Protein AF-A0A453GTX9-F1 (afdb_monomer_lite)

Radius of gyration: 28.97 Å; chains: 1; bounding box: 56×24×77 Å

Foldseek 3Di:
DPPPVVVVVVVVVVVVVVVVPPPDDDDDDDDPDDDDDPVCVVVVVVVVVQADPVVRDGDPDPPPPPPDD

Secondary structure (DSSP, 8-state):
--SHHHHHHHHHHHHHHHHHT----------SS----GGGHHHHHHHHHHB-TTT-SB-S---------

Organism: Aegilops tauschii subsp. strangulata (NCBI:txid200361)

Sequence (69 aa):
MTAILPTFIYFFLTKLFFSWLAEGHFGFIKLPVSVYHPSHIAELTKILNMICFSCLQFKNLELRVPSRK

pLDDT: mean 78.55, std 14.41, range [50.69, 95.69]

Structure (mmCIF, N/CA/C/O backbone):
data_AF-A0A453GTX9-F1
#
_entry.id   AF-A0A453GTX9-F1
#
loop_
_atom_site.group_PDB
_atom_site.id
_atom_site.type_symbol
_atom_site.label_atom_id
_atom_site.label_alt_id
_atom_site.label_comp_id
_atom_site.label_asym_id
_atom_site.label_entity_id
_atom_site.label_seq_id
_atom_site.pdbx_PDB_ins_code
_atom_site.Cartn_x
_atom_site.Cartn_y
_atom_site.Cartn_z
_atom_site.occupancy
_atom_site.B_iso_or_equiv
_atom_site.auth_seq_id
_atom_site.auth_comp_id
_atom_site.auth_asym_id
_atom_site.auth_atom_id
_atom_site.pdbx_PDB_model_num
ATOM 1 N N . MET A 1 1 ? 36.858 -7.900 -49.305 1.00 55.22 1 MET A N 1
ATOM 2 C CA . MET A 1 1 ? 36.192 -8.695 -48.243 1.00 55.22 1 MET A CA 1
ATOM 3 C C . MET A 1 1 ? 36.925 -8.676 -46.891 1.00 55.22 1 MET A C 1
ATOM 5 O O . MET A 1 1 ? 36.510 -9.384 -45.989 1.00 55.22 1 MET A O 1
ATOM 9 N N . THR A 1 2 ? 37.964 -7.855 -46.686 1.00 55.34 2 THR A N 1
ATOM 10 C CA . THR A 1 2 ? 38.833 -7.934 -45.489 1.00 55.34 2 THR A CA 1
ATOM 11 C C . THR A 1 2 ? 38.608 -6.835 -44.436 1.00 55.34 2 THR A C 1
ATOM 13 O O . THR A 1 2 ? 39.102 -6.963 -43.325 1.00 55.34 2 THR A O 1
ATOM 16 N N . ALA A 1 3 ? 37.827 -5.784 -44.731 1.00 57.41 3 ALA A N 1
ATOM 17 C CA . ALA A 1 3 ? 37.591 -4.649 -43.816 1.00 57.41 3 ALA A CA 1
ATOM 18 C C . ALA A 1 3 ? 36.286 -4.734 -42.989 1.00 57.41 3 ALA A C 1
ATOM 20 O O . ALA A 1 3 ? 36.042 -3.909 -42.109 1.00 57.41 3 ALA A O 1
ATOM 21 N N . ILE A 1 4 ? 35.442 -5.735 -43.256 1.00 61.78 4 ILE A N 1
ATOM 22 C CA . ILE A 1 4 ? 34.122 -5.896 -42.616 1.00 61.78 4 ILE A CA 1
ATOM 23 C C . ILE A 1 4 ? 34.258 -6.541 -41.227 1.00 61.78 4 ILE A C 1
ATOM 25 O O . ILE A 1 4 ? 33.542 -6.199 -40.295 1.00 61.78 4 ILE A O 1
ATOM 29 N N . LEU A 1 5 ? 35.223 -7.449 -41.065 1.00 59.09 5 LEU A N 1
ATOM 30 C CA . LEU A 1 5 ? 35.461 -8.155 -39.809 1.00 59.09 5 LEU A CA 1
ATOM 31 C C . LEU A 1 5 ? 35.948 -7.237 -38.664 1.00 59.09 5 LEU A C 1
ATOM 33 O O . LEU A 1 5 ? 35.366 -7.312 -37.582 1.00 59.09 5 LEU A O 1
ATOM 37 N N . PRO A 1 6 ? 36.936 -6.330 -38.855 1.00 68.00 6 PRO A N 1
ATOM 38 C CA . PRO A 1 6 ? 37.383 -5.453 -37.773 1.00 68.00 6 PRO A CA 1
ATOM 39 C C . PRO A 1 6 ? 36.326 -4.418 -37.381 1.00 68.00 6 PRO A C 1
ATOM 41 O O . PRO A 1 6 ? 36.195 -4.119 -36.202 1.00 68.00 6 PRO A O 1
ATOM 44 N N . THR A 1 7 ? 35.529 -3.917 -38.330 1.00 68.25 7 THR A N 1
ATOM 45 C CA . THR A 1 7 ? 34.436 -2.973 -38.043 1.00 68.25 7 THR A CA 1
ATOM 46 C C . THR A 1 7 ? 33.292 -3.637 -37.277 1.00 68.25 7 THR A C 1
ATOM 48 O O . THR A 1 7 ? 32.780 -3.049 -36.326 1.00 68.25 7 THR A O 1
ATOM 51 N N . PHE A 1 8 ? 32.941 -4.882 -37.613 1.00 71.56 8 PHE A N 1
ATOM 52 C CA . PHE A 1 8 ? 31.922 -5.647 -36.888 1.00 71.56 8 PHE A CA 1
ATOM 53 C C . PHE A 1 8 ? 32.348 -5.964 -35.447 1.00 71.56 8 PHE A C 1
ATOM 55 O O . PHE A 1 8 ? 31.557 -5.814 -34.517 1.00 71.56 8 PHE A O 1
ATOM 62 N N . ILE A 1 9 ? 33.618 -6.333 -35.251 1.00 74.44 9 ILE A N 1
ATOM 63 C CA . ILE A 1 9 ? 34.195 -6.596 -33.925 1.00 74.44 9 ILE A CA 1
ATOM 64 C C . ILE A 1 9 ? 34.261 -5.308 -33.093 1.00 7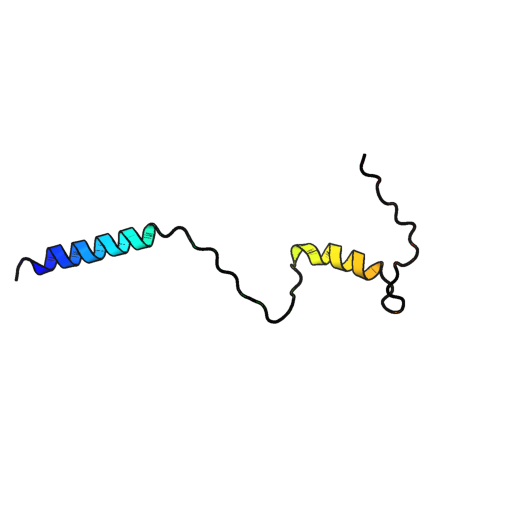4.44 9 ILE A C 1
ATOM 66 O O . ILE A 1 9 ? 33.845 -5.310 -31.936 1.00 74.44 9 ILE A O 1
ATOM 70 N N . TYR A 1 10 ? 34.709 -4.189 -33.673 1.00 71.88 10 TYR A N 1
ATOM 71 C CA . TYR A 1 10 ? 34.764 -2.903 -32.968 1.00 71.88 10 TYR A CA 1
ATOM 72 C C . TYR A 1 10 ? 33.372 -2.406 -32.566 1.00 71.88 10 TYR A C 1
ATOM 74 O O . TYR A 1 10 ? 33.184 -1.894 -31.462 1.00 71.88 10 TYR A O 1
ATOM 82 N N . PHE A 1 11 ? 32.378 -2.592 -33.437 1.00 73.94 11 PHE A N 1
ATOM 83 C CA . PHE A 1 11 ? 30.988 -2.258 -33.147 1.00 73.94 11 PHE A CA 1
ATOM 84 C C . PHE A 1 11 ? 30.435 -3.106 -31.996 1.00 73.94 11 PHE A C 1
ATOM 86 O O . PHE A 1 11 ? 29.822 -2.571 -31.076 1.00 73.94 11 PHE A O 1
ATOM 93 N N . PHE A 1 12 ? 30.701 -4.416 -31.993 1.00 73.38 12 PHE A N 1
ATOM 94 C CA . PHE A 1 12 ? 30.280 -5.295 -30.901 1.00 73.38 12 PHE A CA 1
ATOM 95 C C . PHE A 1 12 ? 30.950 -4.934 -29.571 1.00 73.38 12 PHE A C 1
ATOM 97 O O . PHE A 1 12 ? 30.268 -4.838 -28.552 1.00 73.38 12 PHE A O 1
ATOM 104 N N . LEU A 1 13 ? 32.262 -4.682 -29.578 1.00 70.31 13 LEU A N 1
ATOM 105 C CA . LEU A 1 13 ? 33.027 -4.355 -28.373 1.00 70.31 13 LEU A CA 1
ATOM 106 C C . LEU A 1 13 ? 32.639 -2.995 -27.783 1.00 70.31 13 LEU A C 1
ATOM 108 O O . LEU A 1 13 ? 32.457 -2.891 -26.574 1.00 70.31 13 LEU A O 1
ATOM 112 N N . THR A 1 14 ? 32.443 -1.969 -28.614 1.00 68.50 14 THR A N 1
ATOM 113 C CA . THR A 1 14 ? 32.015 -0.642 -28.136 1.00 68.50 14 THR A CA 1
ATOM 114 C C . THR A 1 14 ? 30.592 -0.658 -27.577 1.00 68.50 14 THR A C 1
ATOM 116 O O . THR A 1 14 ? 30.337 -0.017 -26.558 1.00 68.50 14 THR A O 1
ATOM 119 N N . LYS A 1 15 ? 29.676 -1.438 -28.168 1.00 68.25 15 LYS A N 1
ATOM 120 C CA . LYS A 1 15 ? 28.292 -1.574 -27.683 1.00 68.25 15 LYS A CA 1
ATOM 121 C C . LYS A 1 15 ? 28.188 -2.397 -26.391 1.00 68.25 15 LYS A C 1
ATOM 123 O O . LYS A 1 15 ? 27.420 -2.032 -25.503 1.00 68.25 15 LYS A O 1
ATOM 128 N N . LEU A 1 16 ? 28.972 -3.473 -26.263 1.00 67.44 16 LEU A N 1
ATOM 129 C CA . LEU A 1 16 ? 29.077 -4.265 -25.028 1.00 67.44 16 LEU A CA 1
ATOM 130 C C . LEU A 1 16 ? 29.718 -3.461 -23.890 1.00 67.44 16 LEU A C 1
ATOM 132 O O . LEU A 1 16 ? 29.227 -3.509 -22.766 1.00 67.44 16 LEU A O 1
ATOM 136 N N . PHE A 1 17 ? 30.758 -2.677 -24.185 1.00 64.44 17 PHE A N 1
ATOM 137 C CA . PHE A 1 17 ? 31.408 -1.812 -23.201 1.00 64.44 17 PHE A CA 1
ATOM 138 C C . PHE A 1 17 ? 30.468 -0.703 -22.700 1.00 64.44 17 PHE A C 1
ATOM 140 O O . PHE A 1 17 ? 30.351 -0.494 -21.496 1.00 64.44 17 PHE A O 1
ATOM 147 N N . PHE A 1 18 ? 29.716 -0.054 -23.598 1.00 60.31 18 PHE A N 1
ATOM 148 C CA . PHE A 1 18 ? 28.726 0.958 -23.207 1.00 60.31 18 PHE A CA 1
ATOM 149 C C . PHE A 1 18 ? 27.548 0.382 -22.413 1.00 60.31 18 PHE A C 1
ATOM 151 O O . PHE A 1 18 ? 27.040 1.047 -21.516 1.00 60.31 18 PHE A O 1
ATOM 158 N N . SER A 1 19 ? 27.128 -0.854 -22.698 1.00 67.00 19 SER A N 1
ATOM 159 C CA . SER A 1 19 ? 26.083 -1.520 -21.911 1.00 67.00 19 SER A CA 1
ATOM 160 C C . SER A 1 19 ? 26.532 -1.848 -20.484 1.00 67.00 19 SER A C 1
ATOM 162 O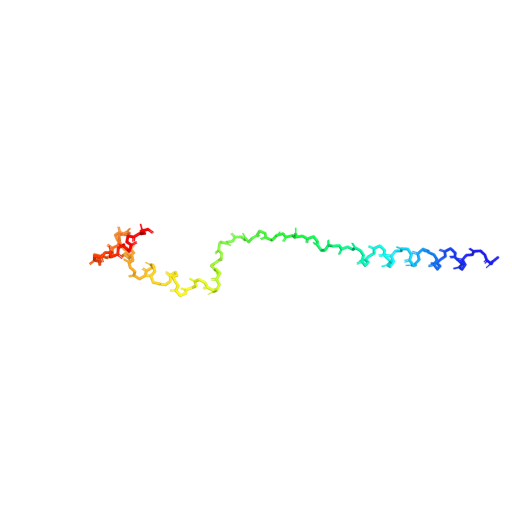 O . SER A 1 19 ? 25.682 -1.944 -19.602 1.00 67.00 19 SER A O 1
ATOM 164 N N . TRP A 1 20 ? 27.833 -2.046 -20.250 1.00 63.88 20 TRP A N 1
ATOM 165 C CA . TRP A 1 20 ? 28.378 -2.362 -18.926 1.00 63.88 20 TRP A CA 1
ATOM 166 C C . TRP A 1 20 ? 28.526 -1.122 -18.029 1.00 63.88 20 TRP A C 1
ATOM 168 O O . TRP A 1 20 ? 28.482 -1.236 -16.810 1.00 63.88 20 TRP A O 1
ATOM 178 N N . LEU A 1 21 ? 28.629 0.067 -18.630 1.00 71.88 21 LEU A N 1
ATOM 179 C CA . LEU A 1 21 ? 28.725 1.360 -17.941 1.00 71.88 21 LEU A CA 1
ATOM 180 C C . LEU A 1 21 ? 27.371 1.966 -17.538 1.00 71.88 21 LEU A C 1
ATOM 182 O O . LEU A 1 21 ? 27.333 3.083 -17.026 1.00 71.88 21 LEU A O 1
ATOM 186 N N . ALA A 1 22 ? 26.256 1.269 -17.772 1.00 78.12 22 ALA A N 1
ATOM 187 C CA . ALA A 1 22 ? 24.943 1.767 -17.387 1.00 78.12 22 ALA A CA 1
ATOM 188 C C . ALA A 1 22 ? 24.754 1.651 -15.866 1.00 78.12 22 ALA A C 1
ATOM 190 O O . ALA A 1 22 ? 24.332 0.617 -15.346 1.00 78.12 22 ALA A O 1
ATOM 191 N N . GLU A 1 23 ? 25.058 2.736 -15.156 1.00 78.50 23 GLU A N 1
ATOM 192 C CA . GLU A 1 23 ? 24.672 2.914 -13.760 1.00 78.50 23 GLU A CA 1
ATOM 193 C C . GLU A 1 23 ? 23.141 2.896 -13.689 1.00 78.50 23 GLU A C 1
ATOM 195 O O . GLU A 1 23 ? 22.464 3.721 -14.303 1.00 78.50 23 GLU A O 1
ATOM 200 N N . GLY A 1 24 ? 22.587 1.875 -13.030 1.00 80.81 24 GLY A N 1
ATOM 201 C CA . GLY A 1 24 ? 21.156 1.586 -13.056 1.00 80.81 24 GLY A CA 1
ATOM 202 C C . GLY A 1 24 ? 20.296 2.819 -12.770 1.00 80.81 24 GLY A C 1
ATOM 203 O O . GLY A 1 24 ? 20.479 3.508 -11.769 1.00 80.81 24 GLY A O 1
ATOM 204 N N . HIS A 1 25 ? 19.326 3.086 -13.643 1.00 82.00 25 HIS A N 1
ATOM 205 C CA . HIS A 1 25 ? 18.388 4.184 -13.446 1.00 82.00 25 HIS A CA 1
ATOM 206 C C . HIS A 1 25 ? 17.263 3.778 -12.493 1.00 82.00 25 HIS A C 1
ATOM 208 O O . HIS A 1 25 ? 16.619 2.741 -12.666 1.00 82.00 25 HIS A O 1
ATOM 214 N N . PHE A 1 26 ? 16.978 4.635 -11.513 1.00 88.12 26 PHE A N 1
ATOM 215 C CA . PHE A 1 26 ? 15.807 4.479 -10.659 1.00 88.12 26 PHE A CA 1
ATOM 216 C C . PHE A 1 26 ? 14.533 4.769 -11.457 1.00 88.12 26 PHE A C 1
ATOM 218 O O . PHE A 1 26 ? 14.282 5.899 -11.871 1.00 88.12 26 PHE A O 1
ATOM 225 N N . GLY A 1 27 ? 13.721 3.734 -11.654 1.00 84.81 27 GLY A N 1
ATOM 226 C CA . GLY A 1 27 ? 12.329 3.859 -12.074 1.00 84.81 27 GLY A CA 1
ATOM 227 C C . GLY A 1 27 ? 11.39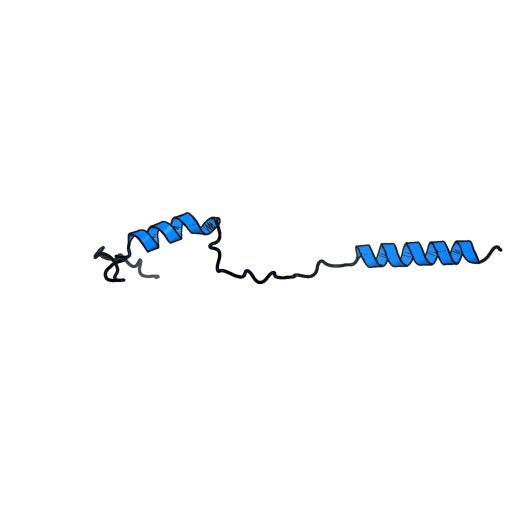3 3.710 -10.877 1.00 84.81 27 GLY A C 1
ATOM 228 O O . GLY A 1 27 ? 11.738 3.069 -9.884 1.00 84.81 27 GLY A O 1
ATOM 229 N N . PHE A 1 28 ? 10.187 4.265 -10.971 1.00 90.81 28 PHE A N 1
ATOM 230 C CA . PHE 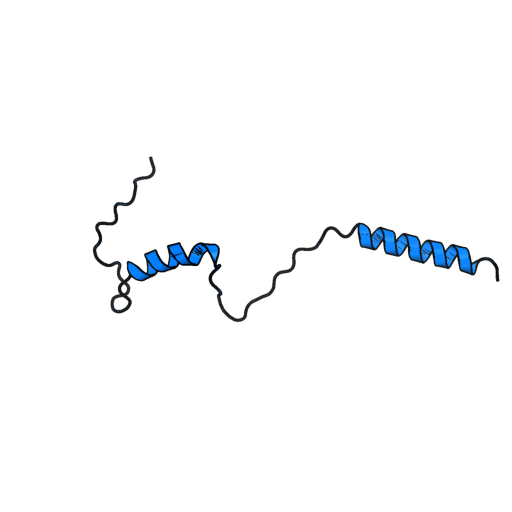A 1 28 ? 9.115 3.981 -10.022 1.00 90.81 28 PHE A CA 1
ATOM 231 C C . PHE A 1 28 ? 7.869 3.516 -10.767 1.00 90.81 28 PHE A C 1
ATOM 233 O O . PHE A 1 28 ? 7.589 3.947 -11.885 1.00 90.81 28 PHE A O 1
ATOM 240 N N . ILE A 1 29 ? 7.111 2.629 -10.130 1.00 92.25 29 ILE A N 1
ATOM 241 C CA . ILE A 1 29 ? 5.827 2.155 -10.638 1.00 92.25 29 ILE A CA 1
ATOM 242 C C . ILE A 1 29 ? 4.740 2.848 -9.830 1.00 92.25 29 ILE A C 1
ATOM 244 O O . ILE A 1 29 ? 4.749 2.817 -8.598 1.00 92.25 29 ILE A O 1
ATOM 248 N N . LYS A 1 30 ? 3.786 3.475 -10.520 1.00 92.69 30 LYS A N 1
ATOM 249 C CA . LYS A 1 30 ? 2.599 4.024 -9.870 1.00 92.69 30 LYS A CA 1
ATOM 250 C C . LYS A 1 30 ? 1.616 2.889 -9.610 1.00 92.69 30 LYS A C 1
ATOM 252 O O . LYS A 1 30 ? 1.045 2.332 -10.543 1.00 92.69 30 LYS A O 1
ATOM 257 N N . LEU A 1 31 ? 1.421 2.557 -8.342 1.00 94.69 31 LEU A N 1
ATOM 258 C CA . LEU A 1 31 ? 0.390 1.608 -7.942 1.00 94.69 31 LEU A CA 1
ATOM 259 C C . LEU A 1 31 ? -0.992 2.272 -8.072 1.00 94.69 31 LEU A C 1
ATOM 261 O O . LEU A 1 31 ? -1.130 3.454 -7.744 1.00 94.69 31 LEU A O 1
ATOM 265 N N . PRO A 1 32 ? -2.025 1.541 -8.528 1.00 94.75 32 PRO A N 1
ATOM 266 C CA . PRO A 1 32 ? -3.389 2.070 -8.596 1.00 94.75 32 PRO A CA 1
ATOM 267 C C . PRO A 1 32 ? -3.997 2.299 -7.202 1.00 94.75 32 PRO A C 1
ATOM 269 O O . PRO A 1 32 ? -4.988 3.013 -7.079 1.00 94.75 32 PRO A O 1
ATOM 272 N N . VAL A 1 33 ? -3.404 1.707 -6.160 1.00 95.56 33 VAL A N 1
ATOM 273 C CA . VAL A 1 33 ? -3.836 1.789 -4.761 1.00 95.56 33 VAL A CA 1
ATOM 274 C C . VAL A 1 33 ? -2.637 1.979 -3.833 1.00 95.56 33 VAL A C 1
ATOM 276 O O . VAL A 1 33 ? -1.518 1.579 -4.161 1.00 95.56 33 VAL A O 1
ATOM 279 N N . SER A 1 34 ? -2.866 2.571 -2.660 1.00 92.06 34 SER A N 1
ATOM 280 C CA . SER A 1 34 ? -1.852 2.641 -1.610 1.00 92.06 34 SER A CA 1
ATOM 281 C C . SER A 1 34 ? -1.639 1.259 -0.989 1.00 92.06 34 SER A C 1
ATOM 283 O O . SER A 1 34 ? -2.585 0.579 -0.597 1.00 92.06 34 SER A O 1
ATOM 285 N N . VAL A 1 35 ? -0.378 0.838 -0.893 1.00 93.81 35 VAL A N 1
ATOM 286 C CA . VAL A 1 35 ? 0.017 -0.434 -0.277 1.00 93.81 35 VAL A CA 1
ATOM 287 C C . VAL A 1 35 ? 0.887 -0.127 0.934 1.00 93.81 35 VAL A C 1
ATOM 289 O O . VAL A 1 35 ? 1.870 0.606 0.828 1.00 93.81 35 VAL A O 1
ATOM 292 N N . TYR A 1 36 ? 0.526 -0.677 2.093 1.00 93.75 36 TYR A N 1
ATOM 293 C CA . TYR A 1 36 ? 1.351 -0.565 3.292 1.00 93.75 36 TYR A CA 1
ATOM 294 C C . TYR A 1 36 ? 2.593 -1.444 3.171 1.00 93.75 36 TYR A C 1
ATOM 296 O O . TYR A 1 36 ? 2.521 -2.597 2.748 1.00 93.75 36 TYR A O 1
ATOM 304 N N . HIS A 1 37 ? 3.739 -0.907 3.581 1.00 93.62 37 HIS A N 1
ATOM 305 C CA . HIS A 1 37 ? 4.986 -1.654 3.552 1.00 93.62 37 HIS A CA 1
ATOM 306 C C . HIS A 1 37 ? 5.002 -2.736 4.652 1.00 93.62 37 HIS A C 1
ATOM 308 O O . HIS A 1 37 ? 4.738 -2.406 5.815 1.00 93.62 37 HIS A O 1
ATOM 314 N N . PRO A 1 38 ? 5.369 -3.997 4.343 1.00 93.88 38 PRO A N 1
ATOM 315 C CA . PRO A 1 38 ? 5.359 -5.099 5.306 1.00 93.88 38 PRO A CA 1
ATOM 316 C C . PRO A 1 38 ? 6.127 -4.825 6.602 1.00 93.88 38 PRO A C 1
ATOM 318 O O . PRO A 1 38 ? 5.654 -5.168 7.684 1.00 93.88 38 PRO A O 1
ATOM 321 N N . SER A 1 39 ? 7.263 -4.124 6.522 1.00 95.69 39 SER A N 1
ATOM 322 C CA . SER A 1 39 ? 8.076 -3.781 7.701 1.00 95.69 39 SER A CA 1
ATOM 323 C C . SER A 1 39 ? 7.367 -2.890 8.727 1.00 95.69 39 SER A C 1
ATOM 325 O O . SER A 1 39 ? 7.824 -2.802 9.862 1.00 95.69 39 SER A O 1
ATOM 327 N N . HIS A 1 40 ? 6.264 -2.229 8.361 1.00 94.31 40 HIS A N 1
ATOM 328 C CA . HIS A 1 40 ? 5.531 -1.314 9.244 1.00 94.31 40 HIS A CA 1
ATOM 329 C C . HIS A 1 40 ? 4.163 -1.851 9.686 1.00 94.31 40 HIS A C 1
ATOM 331 O O . HIS A 1 40 ? 3.459 -1.168 10.429 1.00 94.31 40 HIS A O 1
ATOM 337 N N . ILE A 1 41 ? 3.789 -3.076 9.293 1.00 95.25 41 ILE A N 1
ATOM 338 C CA . ILE A 1 41 ? 2.482 -3.667 9.635 1.00 95.25 41 ILE A CA 1
ATOM 339 C C . ILE A 1 41 ? 2.282 -3.756 11.155 1.00 95.25 41 ILE A C 1
ATOM 341 O O . ILE A 1 41 ? 1.189 -3.476 11.652 1.00 95.25 41 ILE A O 1
ATOM 345 N N . ALA A 1 42 ? 3.334 -4.100 11.905 1.00 94.56 42 ALA A N 1
ATOM 346 C CA . ALA A 1 42 ? 3.258 -4.223 13.360 1.00 94.56 42 ALA A CA 1
ATOM 347 C C . ALA A 1 42 ? 2.909 -2.884 14.035 1.00 94.56 42 ALA A C 1
ATOM 349 O O . ALA A 1 42 ? 2.049 -2.839 14.913 1.00 94.56 42 ALA A O 1
ATOM 350 N N . GLU A 1 43 ? 3.535 -1.788 13.604 1.00 93.31 43 GLU A N 1
ATOM 351 C CA . GLU A 1 43 ? 3.286 -0.453 14.159 1.00 93.31 43 GLU A CA 1
ATOM 352 C C . GLU A 1 43 ? 1.925 0.095 13.716 1.00 93.31 43 GLU A C 1
ATOM 354 O O . GLU A 1 43 ? 1.173 0.633 14.529 1.00 93.31 43 GLU A O 1
ATOM 359 N N . LEU A 1 44 ? 1.557 -0.137 12.452 1.00 93.44 44 LEU A N 1
ATOM 360 C CA . LEU A 1 44 ? 0.242 0.217 11.923 1.00 93.44 44 LEU A CA 1
ATOM 361 C C . LEU A 1 44 ? -0.874 -0.448 12.736 1.00 93.44 44 LEU A C 1
ATOM 363 O O . LEU A 1 44 ? -1.825 0.214 13.141 1.00 93.44 44 LEU A O 1
ATOM 367 N N . THR A 1 45 ? -0.726 -1.739 13.040 1.00 92.75 45 THR A N 1
ATOM 368 C CA . THR A 1 45 ? -1.697 -2.494 13.844 1.00 92.75 45 THR A CA 1
ATOM 369 C C . THR A 1 45 ? -1.868 -1.892 15.238 1.00 92.75 45 THR A C 1
ATOM 371 O O . THR A 1 45 ? -2.994 -1.771 15.718 1.00 92.75 45 THR A O 1
ATOM 374 N N . LYS A 1 46 ? -0.781 -1.454 15.888 1.00 92.38 46 LYS A N 1
ATOM 375 C CA . LYS A 1 46 ? -0.872 -0.779 17.194 1.00 92.38 46 LYS A CA 1
ATOM 376 C C . LYS A 1 46 ? -1.673 0.515 17.097 1.00 92.38 46 LYS A C 1
ATOM 378 O O . LYS A 1 46 ? -2.573 0.723 17.905 1.00 92.38 46 LYS A O 1
ATOM 383 N N . ILE A 1 47 ? -1.376 1.354 16.104 1.00 91.06 47 ILE A N 1
ATOM 384 C CA . ILE A 1 47 ? -2.076 2.629 15.890 1.00 91.06 47 ILE A CA 1
ATOM 385 C C . ILE A 1 47 ? -3.565 2.383 15.648 1.00 91.06 47 ILE A C 1
ATOM 387 O O . ILE A 1 47 ? -4.403 2.976 16.324 1.00 91.06 47 ILE A O 1
ATOM 391 N N . LEU A 1 48 ? -3.895 1.455 14.749 1.00 91.12 48 LEU A N 1
ATOM 392 C CA . LEU A 1 48 ? -5.275 1.089 14.435 1.00 91.12 48 LEU A CA 1
ATOM 393 C C . LEU A 1 48 ? -6.028 0.549 15.660 1.00 91.12 48 LEU A C 1
ATOM 395 O O . LEU A 1 48 ? -7.187 0.894 15.866 1.00 91.12 48 LEU A O 1
ATOM 399 N N . ASN A 1 49 ? -5.366 -0.224 16.524 1.00 92.44 49 ASN A N 1
ATOM 400 C CA . ASN A 1 49 ? -5.973 -0.739 17.754 1.00 92.44 49 ASN A CA 1
ATOM 401 C C . ASN A 1 49 ? -6.249 0.346 18.805 1.00 92.44 49 ASN A C 1
ATOM 403 O O . ASN A 1 49 ? -7.179 0.191 19.608 1.00 92.44 49 ASN A O 1
ATOM 407 N N . MET A 1 50 ? -5.463 1.427 18.811 1.00 90.88 50 MET A N 1
ATOM 408 C CA . MET A 1 50 ? -5.669 2.580 19.692 1.00 90.88 50 MET A CA 1
ATOM 409 C C . MET A 1 50 ? -6.804 3.488 19.214 1.00 90.88 50 MET A C 1
ATOM 411 O O . MET A 1 50 ? -7.321 4.264 20.010 1.00 90.88 50 MET A O 1
ATOM 415 N N . ILE A 1 51 ? -7.222 3.386 17.954 1.00 90.94 51 ILE A N 1
ATOM 416 C CA . ILE A 1 51 ? -8.303 4.195 17.392 1.00 90.94 51 ILE A CA 1
ATOM 417 C C . ILE A 1 51 ? -9.635 3.447 17.553 1.00 90.94 51 ILE A C 1
ATOM 419 O O . ILE A 1 51 ? -9.738 2.231 17.380 1.00 90.94 51 ILE A O 1
ATOM 423 N N . CYS A 1 52 ? -10.687 4.168 17.926 1.00 89.81 52 CYS A N 1
ATOM 424 C CA . CYS A 1 52 ? -12.057 3.684 17.816 1.00 89.81 52 CYS A CA 1
ATOM 425 C C . CYS A 1 52 ? -12.565 3.959 16.396 1.00 89.81 52 CYS A C 1
ATOM 427 O O . CYS A 1 52 ? -12.723 5.119 16.028 1.00 89.81 52 CYS A O 1
ATOM 429 N N . PHE A 1 53 ? -12.864 2.925 15.606 1.00 89.88 53 PHE A N 1
ATOM 430 C CA . PHE A 1 53 ? -13.348 3.107 14.229 1.00 89.88 53 PHE A CA 1
ATOM 431 C C . PHE A 1 53 ? -14.747 3.733 14.132 1.00 89.88 53 PHE A C 1
ATOM 433 O O . PHE A 1 53 ? -15.091 4.262 13.081 1.00 89.88 53 PHE A O 1
ATOM 440 N N . SER A 1 54 ? -15.528 3.729 15.217 1.00 92.00 54 SER A N 1
ATOM 441 C CA . SER A 1 54 ? -16.848 4.372 15.254 1.00 92.00 54 SER A CA 1
ATOM 442 C C . SER A 1 54 ? -16.769 5.874 15.535 1.00 92.00 54 SER A C 1
ATOM 444 O O . SER A 1 54 ? -17.506 6.647 14.936 1.00 92.00 54 SER A O 1
ATOM 446 N N . CYS A 1 55 ? -15.877 6.297 16.440 1.00 92.38 55 CYS A N 1
ATOM 447 C CA . CYS A 1 55 ? -15.753 7.702 16.856 1.00 92.38 55 CYS A CA 1
ATOM 448 C C . CYS A 1 55 ? -14.574 8.427 16.188 1.00 92.38 55 CYS A C 1
ATOM 450 O O . CYS A 1 55 ? -14.447 9.638 16.335 1.00 92.38 55 CYS A O 1
ATOM 452 N N . LEU A 1 56 ? -13.684 7.681 15.519 1.00 88.88 56 LEU A N 1
ATOM 453 C CA . LEU A 1 56 ? -12.401 8.133 14.959 1.00 88.88 56 LEU A CA 1
ATOM 454 C C . LEU A 1 56 ? -11.504 8.868 15.971 1.00 88.88 56 LEU A C 1
ATOM 456 O O . LEU A 1 56 ? -10.652 9.672 15.605 1.00 88.88 56 LEU A O 1
ATOM 460 N N . GLN A 1 57 ? -11.683 8.563 17.255 1.00 87.44 57 GLN A N 1
ATOM 461 C CA . GLN A 1 57 ? -10.894 9.100 18.358 1.00 87.44 57 GLN A CA 1
ATOM 462 C C . GLN A 1 57 ? -9.975 8.025 18.925 1.00 87.44 57 GLN A C 1
ATOM 464 O O . GLN A 1 57 ? -10.265 6.827 18.841 1.00 87.44 57 GLN A O 1
ATOM 469 N N . PHE A 1 58 ? -8.879 8.457 19.545 1.00 87.56 58 PHE A N 1
ATOM 470 C CA . PHE A 1 58 ? -8.068 7.565 20.358 1.00 87.56 58 PHE A CA 1
ATOM 471 C C . PHE A 1 58 ? -8.899 7.068 21.539 1.00 87.56 58 PHE A C 1
ATOM 473 O O . PHE A 1 58 ? -9.550 7.844 22.238 1.00 87.56 58 PHE A O 1
ATOM 480 N N . LYS A 1 59 ? -8.875 5.757 21.767 1.00 85.25 59 LYS A N 1
ATOM 481 C CA . LYS A 1 59 ? -9.317 5.176 23.032 1.00 85.25 59 LYS A CA 1
ATOM 482 C C . LYS A 1 59 ? -8.494 5.862 24.121 1.00 85.25 59 LYS A C 1
ATOM 484 O O . LYS A 1 59 ? -7.283 5.972 23.951 1.00 85.25 59 LYS A O 1
ATOM 489 N N . ASN A 1 60 ? -9.150 6.336 25.184 1.00 67.00 60 ASN A N 1
ATOM 490 C CA . ASN A 1 60 ? -8.528 6.991 26.341 1.00 67.00 60 ASN A CA 1
ATOM 491 C C . ASN A 1 60 ? -7.536 6.042 27.042 1.00 67.00 60 ASN A C 1
ATOM 493 O O . ASN A 1 60 ? -7.808 5.490 28.101 1.00 67.00 60 ASN A O 1
ATOM 497 N N . LEU A 1 61 ? -6.385 5.815 26.425 1.00 62.44 61 LEU A N 1
ATOM 498 C CA . LEU A 1 61 ? -5.148 5.524 27.110 1.00 62.44 61 LEU A CA 1
ATOM 499 C C . LEU A 1 61 ? -4.547 6.891 27.392 1.00 62.44 61 LEU A C 1
ATOM 501 O O . LEU A 1 61 ? -4.449 7.707 26.476 1.00 62.44 61 LEU A O 1
ATOM 505 N N . GLU A 1 62 ? -4.153 7.157 28.633 1.00 59.50 62 GLU A N 1
ATOM 506 C CA . GLU A 1 62 ? -3.225 8.246 28.907 1.00 59.50 62 GLU A CA 1
AT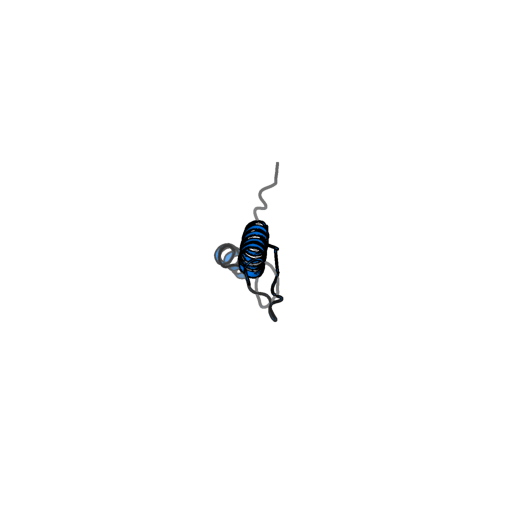OM 507 C C . GLU A 1 62 ? -2.002 8.024 28.014 1.00 59.50 62 GLU A C 1
ATOM 509 O O . GLU A 1 62 ? -1.153 7.173 28.293 1.00 59.50 62 GLU A O 1
ATOM 514 N N . LEU A 1 63 ? -1.959 8.711 26.870 1.00 59.22 63 LEU A N 1
ATOM 515 C CA . LEU A 1 63 ? -0.832 8.669 25.964 1.00 59.22 63 LEU A CA 1
ATOM 516 C C . LEU A 1 63 ? 0.325 9.257 26.761 1.00 59.22 63 LEU A C 1
ATOM 518 O O . LEU A 1 63 ? 0.473 10.474 26.852 1.00 59.22 63 LEU A O 1
ATOM 522 N N . ARG A 1 64 ? 1.138 8.392 27.377 1.00 55.44 64 ARG A N 1
ATOM 523 C CA . ARG A 1 64 ? 2.467 8.762 27.850 1.00 55.44 64 ARG A CA 1
ATOM 524 C C . ARG A 1 64 ? 3.249 9.134 26.605 1.00 55.44 64 ARG A C 1
ATOM 526 O O . ARG A 1 64 ? 3.928 8.293 26.030 1.00 55.44 64 ARG A O 1
ATOM 533 N N . VAL A 1 65 ? 3.102 10.373 26.153 1.00 61.94 65 VAL A N 1
ATOM 534 C CA . VAL A 1 65 ? 4.004 10.983 25.191 1.00 61.94 65 VAL A CA 1
ATOM 535 C C . VAL A 1 65 ? 5.353 11.002 25.906 1.00 61.94 65 VAL A C 1
ATOM 537 O O . VAL A 1 65 ? 5.484 11.720 26.901 1.00 61.94 65 VAL A O 1
ATOM 540 N N . PRO A 1 66 ? 6.347 10.188 25.502 1.00 58.53 66 PRO A N 1
ATOM 541 C CA . PRO A 1 66 ? 7.675 10.351 26.053 1.00 58.53 66 PRO A CA 1
ATOM 542 C C . PRO A 1 66 ? 8.146 11.728 25.590 1.00 58.53 66 PRO A C 1
ATOM 544 O O . PRO A 1 66 ? 8.349 11.963 24.398 1.00 58.53 66 PRO A O 1
ATOM 547 N N . SER A 1 67 ? 8.225 12.664 26.536 1.00 52.75 67 SER A N 1
ATOM 548 C CA . SER A 1 67 ? 8.760 13.996 26.291 1.00 52.75 67 SER A CA 1
ATOM 549 C C . SER A 1 67 ? 10.166 13.825 25.723 1.00 52.75 67 SER A C 1
ATOM 551 O O . SER A 1 67 ? 11.035 13.258 26.392 1.00 52.75 67 SER A O 1
ATOM 553 N N . ARG A 1 68 ? 10.375 14.233 24.465 1.00 58.66 68 ARG A N 1
ATOM 554 C CA . ARG A 1 68 ? 11.726 14.334 23.908 1.00 58.66 68 ARG A CA 1
ATOM 555 C C . ARG A 1 68 ? 12.450 15.396 24.734 1.00 58.66 68 ARG A C 1
ATOM 557 O O . ARG A 1 68 ? 12.071 16.563 24.672 1.00 58.66 68 ARG A O 1
ATOM 564 N N . LYS A 1 69 ? 13.416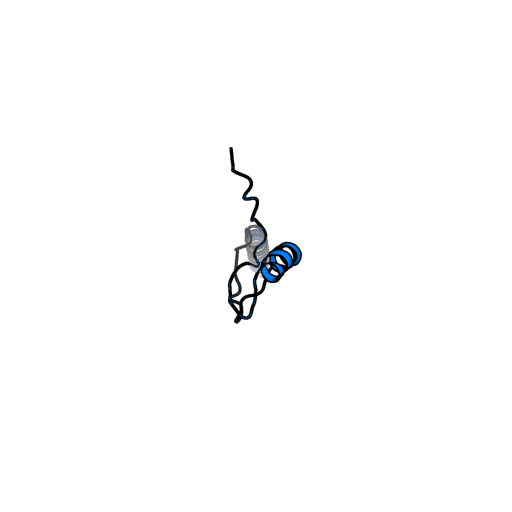 14.964 25.541 1.00 50.69 69 LYS A N 1
ATOM 565 C CA . LYS A 1 69 ? 14.462 15.839 26.074 1.00 50.69 69 LYS A CA 1
ATOM 566 C C . LYS A 1 69 ? 15.492 16.111 24.989 1.00 50.69 69 LYS A C 1
ATOM 568 O O . LYS A 1 69 ? 15.705 15.192 24.164 1.00 50.69 69 LYS A O 1
#